Protein AF-A0AAJ1B1X5-F1 (afdb_monomer_lite)

Radius of gyration: 14.48 Å; chains: 1; bounding box: 42×25×29 Å

Foldseek 3Di:
DVVVVVCCVVVLDAAPDQDPPPRDGHHDPVVVVLVVQCVVCVVVPDDSVLSSCVVVVVPNVVVVVVVVVVVPD

Sequence (73 aa):
VKTLRHYDEIGLLAPAYVDTYSKYRFYTSNQLVIIHQIQSLRQIGLSLDEIQMIINGVDGVAILESRKKAIKE

Secondary structure (DSSP, 8-state):
-HHHHHHHHTTS---SEE-TTT--EE--HHHHHHHHHHHHHHHTT--HHHHHHHHTTS-HHHHHHHHHHHT--

Organism: Mediterraneibacter gnavus (NCBI:txid33038)

pLDDT: mean 78.45, std 11.58, range [40.84, 92.0]

Structure (mmCIF, N/CA/C/O backbone):
data_AF-A0AAJ1B1X5-F1
#
_entry.id   AF-A0AAJ1B1X5-F1
#
loop_
_atom_site.group_PDB
_atom_site.id
_atom_site.type_symbol
_atom_site.label_atom_id
_atom_site.label_alt_id
_atom_site.label_comp_id
_atom_site.label_asym_id
_atom_site.label_entity_id
_atom_site.label_seq_id
_atom_site.pdbx_PDB_ins_code
_atom_site.Cartn_x
_atom_site.Cartn_y
_atom_site.Cartn_z
_atom_site.occupancy
_atom_site.B_iso_or_equiv
_atom_site.auth_seq_id
_atom_site.auth_comp_id
_atom_site.auth_asym_id
_atom_site.auth_atom_id
_atom_site.pdbx_PDB_model_num
ATOM 1 N N . VAL A 1 1 ? 9.409 -6.812 6.660 1.00 57.78 1 VAL A N 1
ATOM 2 C CA . VAL A 1 1 ? 9.268 -7.108 5.207 1.00 57.78 1 VAL A CA 1
ATOM 3 C C . VAL A 1 1 ? 8.028 -7.955 4.850 1.00 57.78 1 VAL A C 1
ATOM 5 O O . VAL A 1 1 ? 7.709 -8.078 3.677 1.00 57.78 1 VAL A O 1
ATOM 8 N N . LYS A 1 2 ? 7.266 -8.501 5.815 1.00 72.69 2 LYS A N 1
ATOM 9 C CA . LYS A 1 2 ? 6.094 -9.360 5.531 1.00 72.69 2 LYS A CA 1
ATOM 10 C C . LYS A 1 2 ? 4.902 -8.605 4.913 1.00 72.69 2 LYS A C 1
ATOM 12 O O . LYS A 1 2 ? 4.202 -9.146 4.072 1.00 72.69 2 LYS A O 1
ATOM 17 N N . THR A 1 3 ? 4.727 -7.339 5.286 1.00 80.69 3 THR A N 1
ATOM 18 C CA . THR A 1 3 ? 3.569 -6.513 4.914 1.00 80.69 3 THR A CA 1
ATOM 19 C C . THR A 1 3 ? 3.493 -6.180 3.422 1.00 80.69 3 THR A C 1
ATOM 21 O O . THR A 1 3 ? 2.436 -6.338 2.833 1.00 80.69 3 THR A O 1
ATOM 24 N N . LEU A 1 4 ? 4.603 -5.787 2.783 1.00 80.62 4 LEU A N 1
ATOM 25 C CA . LEU A 1 4 ? 4.603 -5.477 1.342 1.00 80.62 4 LEU A CA 1
ATOM 26 C C . LEU A 1 4 ? 4.361 -6.722 0.486 1.00 80.62 4 LEU A C 1
ATOM 28 O O . LEU A 1 4 ? 3.662 -6.661 -0.513 1.00 80.62 4 LEU A O 1
ATOM 32 N N . ARG A 1 5 ? 4.912 -7.865 0.908 1.00 82.25 5 ARG A N 1
ATOM 33 C CA . ARG A 1 5 ? 4.676 -9.144 0.235 1.00 82.25 5 ARG A CA 1
ATOM 34 C C . ARG A 1 5 ? 3.218 -9.578 0.368 1.00 82.25 5 ARG A C 1
ATOM 36 O O . ARG A 1 5 ? 2.641 -10.028 -0.605 1.00 82.25 5 ARG A O 1
ATOM 43 N N . HIS A 1 6 ? 2.618 -9.353 1.534 1.00 83.94 6 HIS A N 1
ATOM 44 C CA . HIS A 1 6 ? 1.195 -9.590 1.730 1.00 83.94 6 HIS A CA 1
ATOM 45 C C . HIS A 1 6 ? 0.326 -8.678 0.852 1.00 83.94 6 HIS A C 1
ATOM 47 O O . HIS A 1 6 ? -0.650 -9.152 0.289 1.00 83.94 6 HIS A O 1
ATOM 53 N N . TYR A 1 7 ? 0.686 -7.398 0.693 1.00 85.94 7 TYR A N 1
ATOM 54 C CA . TYR A 1 7 ? -0.048 -6.471 -0.179 1.00 85.94 7 TYR A CA 1
ATOM 55 C C . TYR A 1 7 ? 0.012 -6.872 -1.656 1.00 85.94 7 TYR A C 1
ATOM 57 O O . TYR A 1 7 ? -0.988 -6.742 -2.352 1.00 85.94 7 TYR A O 1
ATOM 65 N N . ASP A 1 8 ? 1.151 -7.391 -2.110 1.00 84.00 8 ASP A N 1
ATOM 66 C CA . ASP A 1 8 ? 1.304 -8.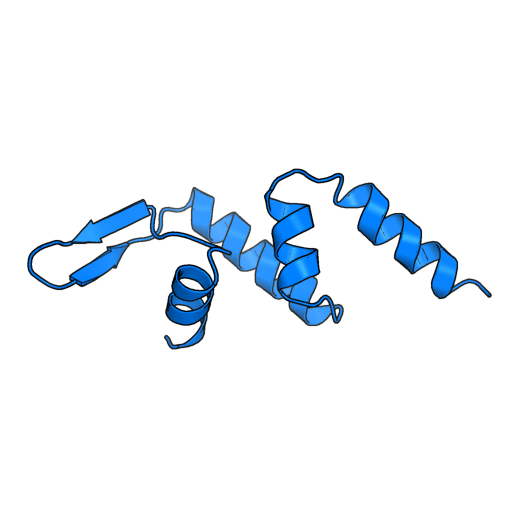009 -3.432 1.00 84.00 8 ASP A CA 1
ATOM 67 C C . ASP A 1 8 ? 0.404 -9.251 -3.572 1.00 84.00 8 ASP A C 1
ATOM 69 O O . ASP A 1 8 ? -0.363 -9.356 -4.523 1.00 84.00 8 ASP A O 1
ATOM 73 N N . GLU A 1 9 ? 0.418 -10.153 -2.584 1.00 83.88 9 GLU A N 1
ATOM 74 C CA . GLU A 1 9 ? -0.370 -11.398 -2.605 1.00 83.88 9 GLU A CA 1
ATOM 75 C C . GLU A 1 9 ? -1.888 -11.177 -2.627 1.00 83.88 9 GLU A C 1
ATOM 77 O O . GLU A 1 9 ? -2.606 -11.951 -3.256 1.00 83.88 9 GLU A O 1
ATOM 82 N N . ILE A 1 10 ? -2.383 -10.133 -1.959 1.00 82.69 10 ILE A N 1
ATOM 83 C CA . ILE A 1 10 ? -3.815 -9.792 -1.949 1.00 82.69 10 ILE A CA 1
ATOM 84 C C . ILE A 1 10 ? -4.218 -8.858 -3.101 1.00 82.69 10 ILE A C 1
ATOM 86 O O . ILE A 1 10 ? -5.383 -8.492 -3.190 1.00 82.69 10 ILE A O 1
ATOM 90 N N . GLY A 1 11 ? -3.274 -8.450 -3.958 1.00 80.19 11 GLY A N 1
ATOM 91 C CA . GLY A 1 11 ? -3.531 -7.528 -5.069 1.00 80.19 11 GLY A CA 1
ATOM 92 C C . GLY A 1 11 ? -3.704 -6.058 -4.668 1.00 80.19 11 GLY A C 1
ATOM 93 O O . GLY A 1 11 ? -4.049 -5.236 -5.512 1.00 80.19 11 GLY A O 1
ATOM 94 N N . LEU A 1 12 ? -3.421 -5.706 -3.410 1.00 82.31 12 LEU A N 1
ATOM 95 C CA . LEU A 1 12 ? -3.541 -4.340 -2.893 1.00 82.31 12 LEU A CA 1
ATOM 96 C C . LEU A 1 12 ? -2.449 -3.414 -3.443 1.00 82.31 12 LEU A C 1
ATOM 98 O O . LEU A 1 12 ? -2.691 -2.232 -3.675 1.00 82.31 12 LEU A O 1
ATOM 102 N N . LEU A 1 13 ? -1.228 -3.927 -3.616 1.00 84.06 13 LEU A N 1
ATOM 103 C CA . LEU A 1 13 ? -0.120 -3.164 -4.185 1.00 84.06 13 LEU A CA 1
ATOM 104 C C . LEU A 1 13 ? 0.873 -4.091 -4.884 1.00 84.06 13 LEU A C 1
ATOM 106 O O . LEU A 1 13 ? 1.678 -4.756 -4.232 1.00 84.06 13 LEU A O 1
ATOM 110 N N . ALA A 1 14 ? 0.863 -4.066 -6.213 1.00 84.62 14 ALA A N 1
ATOM 111 C CA . ALA A 1 14 ? 1.854 -4.774 -7.010 1.00 84.62 14 ALA A CA 1
ATOM 112 C C . ALA A 1 14 ? 3.196 -4.014 -7.021 1.00 84.62 14 ALA A C 1
ATOM 114 O O . ALA A 1 14 ? 3.207 -2.782 -7.090 1.00 84.62 14 ALA A O 1
ATOM 115 N N . PRO A 1 15 ? 4.345 -4.705 -6.988 1.00 88.56 15 PRO A N 1
ATOM 116 C CA . PRO A 1 15 ? 5.645 -4.076 -7.190 1.00 88.56 15 PRO A CA 1
ATOM 117 C C . PRO A 1 15 ? 5.768 -3.519 -8.611 1.00 88.56 15 PRO A C 1
ATOM 119 O O . PRO A 1 15 ? 5.304 -4.130 -9.570 1.00 88.56 15 PRO A O 1
ATOM 122 N N . ALA A 1 16 ? 6.428 -2.371 -8.760 1.00 88.69 16 ALA A N 1
ATOM 123 C CA . ALA A 1 16 ? 6.672 -1.775 -10.074 1.00 88.69 16 ALA A CA 1
ATOM 124 C C . ALA A 1 16 ? 7.588 -2.637 -10.952 1.00 88.69 16 ALA A C 1
ATOM 126 O O . ALA A 1 16 ? 7.449 -2.651 -12.172 1.00 88.69 16 ALA A O 1
ATOM 127 N N . TYR A 1 17 ? 8.534 -3.345 -10.337 1.00 88.81 17 TYR A N 1
ATOM 128 C CA . TYR A 1 17 ? 9.421 -4.259 -11.041 1.00 88.81 17 TYR A CA 1
ATOM 129 C C . TYR A 1 17 ? 9.748 -5.461 -10.160 1.00 88.81 17 TYR A C 1
ATOM 131 O O . TYR A 1 17 ? 10.032 -5.322 -8.968 1.00 88.81 17 TYR A O 1
ATOM 139 N N . VAL A 1 18 ? 9.715 -6.651 -10.753 1.00 89.75 18 VAL A N 1
ATOM 140 C CA . VAL A 1 18 ? 10.167 -7.882 -10.106 1.00 89.75 18 VAL A CA 1
ATOM 141 C C . VAL A 1 18 ? 11.362 -8.390 -10.880 1.00 89.75 18 VAL A C 1
ATOM 143 O O . VAL A 1 18 ? 11.245 -8.742 -12.051 1.00 89.75 18 VAL A O 1
ATOM 146 N N . ASP A 1 19 ? 12.505 -8.451 -10.211 1.00 92.00 19 ASP A N 1
ATOM 147 C CA . ASP A 1 19 ? 13.701 -9.018 -10.803 1.00 92.00 19 ASP A CA 1
ATOM 148 C C . ASP A 1 19 ? 13.500 -10.517 -11.046 1.00 92.00 19 ASP A C 1
ATOM 150 O O . ASP A 1 19 ? 13.177 -11.281 -10.133 1.00 92.00 19 ASP A O 1
ATOM 154 N N . THR A 1 20 ? 13.654 -10.959 -12.290 1.00 88.75 20 THR A N 1
ATOM 155 C CA . THR A 1 20 ? 13.361 -12.344 -12.679 1.00 88.75 20 THR A CA 1
ATOM 156 C C . THR A 1 20 ? 14.389 -13.336 -12.150 1.00 88.75 20 THR A C 1
ATOM 158 O O . THR A 1 20 ? 14.038 -14.498 -11.936 1.00 88.75 20 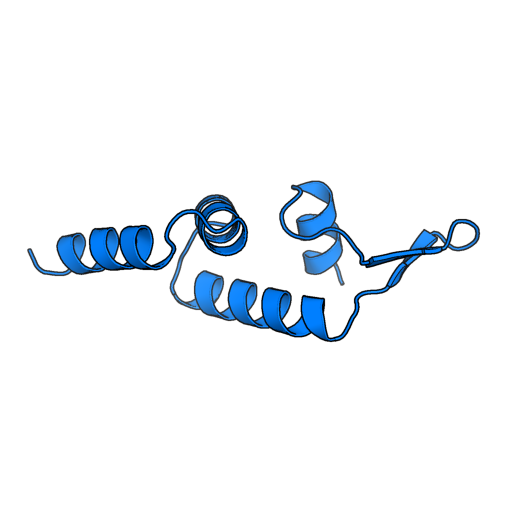THR A O 1
ATOM 161 N N . TYR A 1 21 ? 15.623 -12.883 -11.913 1.00 90.06 21 TYR A N 1
ATOM 162 C CA . TYR A 1 21 ? 16.744 -13.717 -11.491 1.00 90.06 21 TYR A CA 1
ATOM 163 C C . TYR A 1 21 ? 16.771 -13.908 -9.971 1.00 90.06 21 TYR A C 1
ATOM 165 O O . TYR A 1 21 ? 16.869 -15.027 -9.475 1.00 90.06 21 TYR A O 1
ATOM 173 N N . SER A 1 22 ? 16.614 -12.822 -9.219 1.00 89.06 22 SER A N 1
ATOM 174 C CA . SER A 1 22 ? 16.709 -12.805 -7.760 1.00 89.06 22 SER A CA 1
ATOM 175 C C . SER A 1 22 ? 15.345 -12.744 -7.056 1.00 89.06 22 SER A C 1
ATOM 177 O O . SER A 1 22 ? 15.264 -12.899 -5.839 1.00 89.06 22 SER A O 1
ATOM 179 N N . LYS A 1 23 ? 14.245 -12.547 -7.801 1.00 84.69 23 LYS A N 1
ATOM 180 C CA . LYS A 1 23 ? 12.868 -12.404 -7.276 1.00 84.69 23 LYS A CA 1
ATOM 181 C C . LYS A 1 23 ? 12.698 -11.228 -6.304 1.00 84.69 23 LYS A C 1
ATOM 183 O O . LYS A 1 23 ? 11.720 -11.183 -5.547 1.00 84.69 23 LYS A O 1
ATOM 188 N N . TYR A 1 24 ? 13.622 -10.262 -6.336 1.00 87.44 24 TYR A N 1
ATOM 189 C CA . TYR A 1 24 ? 13.488 -9.018 -5.583 1.00 87.44 24 TYR A CA 1
ATOM 190 C C . TYR A 1 24 ? 12.402 -8.144 -6.192 1.00 87.44 24 TYR A C 1
ATOM 192 O O . TYR A 1 24 ? 12.275 -8.019 -7.407 1.00 87.44 24 TYR A O 1
ATOM 200 N N . ARG A 1 25 ? 11.614 -7.539 -5.309 1.00 86.62 25 ARG A N 1
ATOM 201 C CA . ARG A 1 25 ? 10.518 -6.640 -5.654 1.00 86.62 25 ARG A CA 1
ATOM 202 C C . ARG A 1 25 ? 10.975 -5.209 -5.435 1.00 86.62 25 ARG A C 1
ATOM 204 O O . ARG A 1 25 ? 11.383 -4.861 -4.328 1.00 86.62 25 ARG A O 1
ATOM 211 N N . PHE A 1 26 ? 10.870 -4.402 -6.474 1.00 87.75 26 PHE A N 1
ATOM 212 C CA . PHE A 1 26 ? 11.217 -2.994 -6.466 1.00 87.75 26 PHE A CA 1
ATOM 213 C C . PHE A 1 26 ? 9.943 -2.163 -6.536 1.00 87.75 26 PHE A C 1
ATOM 215 O O . PHE A 1 26 ? 9.052 -2.430 -7.344 1.00 87.75 26 PHE A O 1
ATOM 222 N N . TYR A 1 27 ? 9.880 -1.153 -5.675 1.00 87.00 27 TYR A N 1
ATOM 223 C CA . TYR A 1 27 ? 8.772 -0.212 -5.602 1.00 87.00 27 TYR A CA 1
ATOM 224 C C . TYR A 1 27 ? 9.278 1.178 -5.969 1.00 87.00 27 TYR A C 1
ATOM 226 O O . TYR A 1 27 ? 10.377 1.566 -5.568 1.00 87.00 27 TYR A O 1
ATOM 234 N N . THR A 1 28 ? 8.494 1.926 -6.740 1.00 89.06 28 THR A N 1
ATOM 235 C CA . THR A 1 28 ? 8.851 3.296 -7.135 1.00 89.06 28 THR A CA 1
ATOM 236 C C . THR A 1 28 ? 8.425 4.312 -6.078 1.00 89.06 28 THR A C 1
ATOM 238 O O . THR A 1 28 ? 7.572 4.037 -5.233 1.00 89.06 28 THR A O 1
ATOM 241 N N . SER A 1 29 ? 8.963 5.532 -6.152 1.00 87.56 29 SER A N 1
ATOM 242 C CA . SER A 1 29 ? 8.577 6.637 -5.262 1.00 87.56 29 SER A CA 1
ATOM 243 C C . SER A 1 29 ? 7.073 6.926 -5.293 1.00 87.56 29 SER A C 1
ATOM 245 O O . SER A 1 29 ? 6.487 7.250 -4.265 1.00 87.56 29 SER A O 1
ATOM 247 N N . ASN A 1 30 ? 6.421 6.743 -6.445 1.00 82.12 30 ASN A N 1
ATOM 248 C CA . ASN A 1 30 ? 4.974 6.920 -6.566 1.00 82.12 30 ASN A CA 1
ATOM 249 C C . ASN A 1 30 ? 4.200 5.867 -5.755 1.00 82.12 30 ASN A C 1
ATOM 251 O O . ASN A 1 30 ? 3.180 6.167 -5.144 1.00 82.12 30 ASN A O 1
ATOM 255 N N . GLN A 1 31 ? 4.713 4.635 -5.696 1.00 85.38 31 GLN A N 1
ATOM 256 C CA . GLN A 1 31 ? 4.143 3.571 -4.867 1.00 85.38 31 GLN A CA 1
ATOM 257 C C . GLN A 1 31 ? 4.424 3.782 -3.380 1.00 85.38 31 GLN A C 1
ATOM 259 O O . GLN A 1 31 ? 3.629 3.355 -2.550 1.00 85.38 31 GLN A O 1
ATOM 264 N N . LEU A 1 32 ? 5.507 4.483 -3.031 1.00 85.25 32 LEU A N 1
ATOM 265 C CA . LEU A 1 32 ? 5.783 4.872 -1.650 1.00 85.25 32 LEU A CA 1
ATOM 266 C C . LEU A 1 32 ? 4.637 5.717 -1.075 1.00 85.25 32 LEU A C 1
ATOM 268 O O . LEU A 1 32 ? 4.184 5.455 0.037 1.00 85.25 32 LEU A O 1
ATOM 272 N N . VAL A 1 33 ? 4.120 6.675 -1.852 1.00 85.25 33 VAL A N 1
ATOM 273 C CA . VAL A 1 33 ? 2.972 7.510 -1.455 1.00 85.25 33 VAL A CA 1
ATOM 274 C C . VAL A 1 33 ? 1.748 6.641 -1.153 1.00 85.25 33 VAL A C 1
ATOM 276 O O . VAL A 1 33 ? 1.121 6.804 -0.108 1.00 85.25 33 VAL A O 1
ATOM 279 N N . ILE A 1 34 ? 1.468 5.654 -2.011 1.00 83.38 34 ILE A N 1
ATOM 280 C CA . ILE A 1 34 ? 0.364 4.702 -1.823 1.00 83.38 34 ILE A CA 1
ATOM 281 C C . ILE A 1 34 ? 0.582 3.864 -0.555 1.00 83.38 34 ILE A C 1
ATOM 283 O O . ILE A 1 34 ? -0.336 3.699 0.242 1.00 83.38 34 ILE A O 1
ATOM 287 N N . ILE A 1 35 ? 1.804 3.380 -0.306 1.00 86.81 35 ILE A N 1
ATOM 288 C CA . ILE A 1 35 ? 2.144 2.625 0.913 1.00 86.81 35 ILE A CA 1
ATOM 289 C C . ILE A 1 35 ? 1.894 3.465 2.169 1.00 86.81 35 ILE A C 1
ATOM 291 O O . ILE A 1 35 ? 1.322 2.960 3.138 1.00 86.81 35 ILE A O 1
ATOM 295 N N . HIS A 1 36 ? 2.308 4.733 2.163 1.00 87.12 36 HIS A N 1
ATOM 296 C CA . HIS A 1 36 ? 2.055 5.647 3.274 1.00 87.12 36 HIS A CA 1
ATOM 297 C C . HIS A 1 36 ? 0.555 5.867 3.484 1.00 87.12 36 HIS A C 1
ATOM 299 O O . HIS A 1 36 ? 0.086 5.788 4.618 1.00 87.12 36 HIS A O 1
ATOM 305 N N . GLN A 1 37 ? -0.213 6.033 2.407 1.00 85.81 37 GLN A N 1
ATOM 306 C CA . GLN A 1 37 ? -1.666 6.157 2.474 1.00 85.81 37 GLN A CA 1
ATOM 307 C C . GLN A 1 37 ? -2.331 4.894 3.048 1.00 85.81 37 GLN A C 1
ATOM 309 O O . GLN A 1 37 ? -3.156 5.006 3.954 1.00 85.81 37 GLN A O 1
ATOM 314 N N . ILE A 1 38 ? -1.924 3.694 2.611 1.00 86.56 38 ILE A N 1
ATOM 315 C CA . ILE A 1 38 ? -2.383 2.411 3.177 1.00 86.56 38 ILE A CA 1
ATOM 316 C C . ILE A 1 38 ? -2.114 2.366 4.684 1.00 86.56 38 ILE A C 1
ATOM 318 O O . ILE A 1 38 ? -2.982 1.965 5.459 1.00 86.56 38 ILE A O 1
ATOM 322 N N . GLN A 1 39 ? -0.918 2.772 5.123 1.00 86.56 39 GLN A N 1
ATOM 323 C CA . GLN A 1 39 ? -0.578 2.779 6.546 1.00 86.56 39 GLN A CA 1
ATOM 324 C C . GLN A 1 39 ? -1.457 3.747 7.341 1.00 86.56 39 GLN A C 1
ATOM 326 O O . GLN A 1 39 ? -1.968 3.353 8.389 1.00 86.56 39 GLN A O 1
ATOM 331 N N . SER A 1 40 ? -1.679 4.965 6.843 1.00 87.06 40 SER A N 1
ATOM 332 C CA . SER A 1 40 ? -2.559 5.944 7.489 1.00 87.06 40 SER A CA 1
ATOM 333 C C . SER A 1 40 ? -4.001 5.443 7.589 1.00 87.06 40 SER A C 1
ATOM 335 O O . SER A 1 40 ? -4.602 5.520 8.658 1.00 87.06 40 SER A O 1
ATOM 337 N N . LEU A 1 41 ? -4.545 4.860 6.516 1.00 84.62 41 LEU A N 1
ATOM 338 C CA . LEU A 1 41 ? -5.902 4.302 6.511 1.00 84.62 41 LEU A CA 1
ATOM 339 C C . LEU A 1 41 ? -6.031 3.094 7.454 1.00 84.62 41 LEU A C 1
ATOM 341 O O . LEU A 1 41 ? -7.029 2.931 8.151 1.0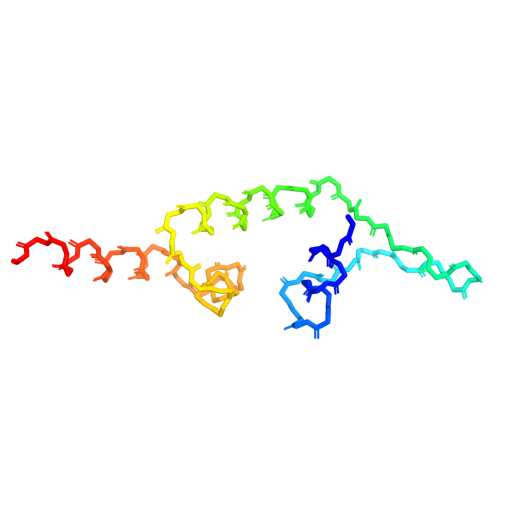0 84.62 41 LEU A O 1
ATOM 345 N N . ARG A 1 42 ? -4.993 2.264 7.549 1.00 86.25 42 ARG A N 1
ATOM 346 C CA . ARG A 1 42 ? -4.968 1.145 8.495 1.00 86.25 42 ARG A CA 1
ATOM 347 C C . ARG A 1 42 ? -4.916 1.621 9.951 1.00 86.25 42 ARG A C 1
ATOM 349 O O . ARG A 1 42 ? -5.500 0.976 10.816 1.00 86.25 42 ARG A O 1
ATOM 356 N N . GLN A 1 43 ? -4.246 2.742 10.232 1.00 85.44 43 GLN A N 1
ATOM 357 C CA . GLN A 1 43 ? -4.178 3.322 11.581 1.00 85.44 43 GLN A CA 1
ATOM 358 C C . GLN A 1 43 ? -5.531 3.839 12.081 1.00 85.44 43 GLN A C 1
ATOM 360 O O . GLN A 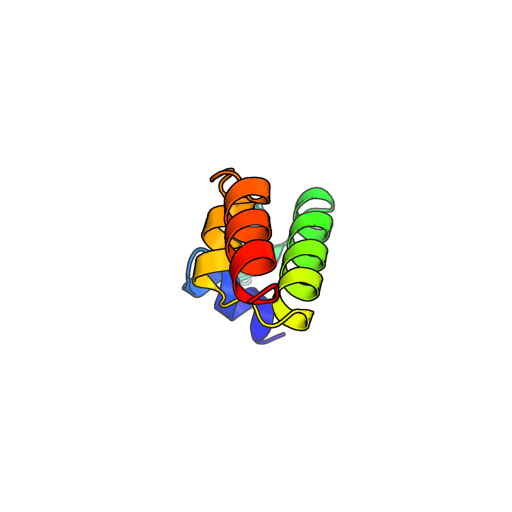1 43 ? -5.808 3.741 13.271 1.00 85.44 43 GLN A O 1
ATOM 365 N N . ILE A 1 44 ? -6.394 4.323 11.185 1.00 83.75 44 ILE A N 1
ATOM 366 C CA . ILE A 1 44 ? -7.770 4.729 11.521 1.00 83.75 44 ILE A CA 1
ATOM 367 C C . ILE A 1 44 ? -8.759 3.544 11.535 1.00 83.75 44 ILE A C 1
ATOM 369 O O . ILE A 1 44 ? -9.968 3.743 11.632 1.00 83.75 44 ILE A O 1
ATOM 373 N N . GLY A 1 45 ? -8.260 2.306 11.440 1.00 83.69 45 GLY A N 1
ATOM 374 C CA . GLY A 1 45 ? -9.065 1.090 11.556 1.00 83.69 45 GLY A CA 1
ATOM 375 C C . GLY A 1 45 ? -9.851 0.717 10.298 1.00 83.69 45 GLY A C 1
ATOM 376 O O . GLY A 1 45 ? -10.935 0.143 10.412 1.00 83.69 45 GLY A O 1
ATOM 377 N N . LEU A 1 46 ? -9.377 1.072 9.098 1.00 83.12 46 LEU A N 1
ATOM 378 C CA . LEU A 1 46 ? -9.939 0.507 7.867 1.00 83.12 46 LEU A CA 1
ATOM 379 C C . LEU A 1 46 ? -9.377 -0.888 7.600 1.00 83.12 46 LEU A C 1
ATOM 381 O O . LEU A 1 46 ? -8.198 -1.173 7.840 1.00 83.12 46 LEU A O 1
ATOM 385 N N . SER A 1 47 ? -10.240 -1.742 7.062 1.00 85.31 47 SER A N 1
A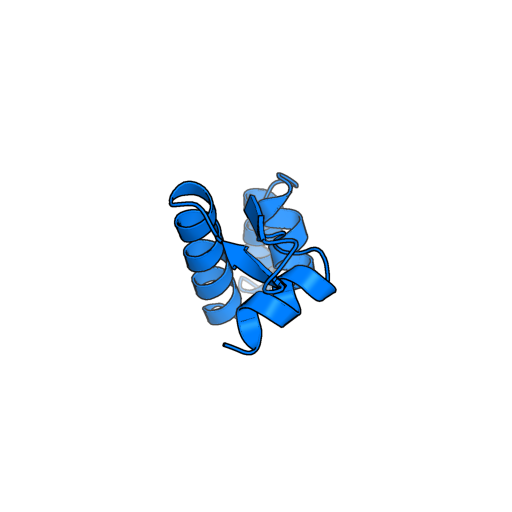TOM 386 C CA . SER A 1 47 ? -9.857 -3.057 6.559 1.00 85.31 47 SER A CA 1
ATOM 387 C C . SER A 1 47 ? -9.079 -2.928 5.250 1.00 85.31 47 SER A C 1
ATOM 389 O O . SER A 1 47 ? -9.256 -1.970 4.502 1.00 85.31 47 SER A O 1
ATOM 391 N N . LEU A 1 48 ? -8.231 -3.912 4.935 1.00 82.88 48 LEU A N 1
ATOM 392 C CA . LEU A 1 48 ? -7.436 -3.903 3.697 1.00 82.88 48 LEU A CA 1
ATOM 393 C C . LEU A 1 48 ? -8.307 -3.829 2.430 1.00 82.88 48 LEU A C 1
ATOM 395 O O . LEU A 1 48 ? -7.901 -3.187 1.469 1.00 82.88 48 LEU A O 1
ATOM 399 N N . ASP A 1 49 ? -9.505 -4.418 2.457 1.00 82.06 49 ASP A N 1
ATOM 400 C CA . ASP A 1 49 ? -10.482 -4.351 1.363 1.00 82.06 49 ASP A CA 1
ATOM 401 C C . ASP A 1 49 ? -11.012 -2.921 1.133 1.00 82.06 49 ASP A C 1
ATOM 403 O O . ASP A 1 49 ? -10.953 -2.406 0.017 1.00 82.06 49 ASP A O 1
ATOM 407 N N . GLU A 1 50 ? -11.401 -2.218 2.204 1.00 81.06 50 GLU A N 1
ATOM 408 C CA . GLU A 1 50 ? -11.823 -0.809 2.129 1.00 81.06 50 GLU A CA 1
ATOM 409 C C . GLU A 1 50 ? -10.681 0.076 1.606 1.00 81.06 50 GLU A C 1
ATOM 411 O O . GLU A 1 50 ? -10.888 0.968 0.785 1.00 81.06 50 GLU A O 1
ATOM 416 N N . ILE A 1 51 ? -9.449 -0.192 2.051 1.00 84.75 51 ILE A N 1
ATOM 417 C CA . ILE A 1 51 ? -8.254 0.520 1.588 1.00 84.75 51 ILE A CA 1
ATOM 418 C C . ILE A 1 51 ? -8.022 0.277 0.090 1.00 84.75 51 ILE A C 1
ATOM 420 O O . ILE A 1 51 ? -7.696 1.216 -0.636 1.00 84.75 51 ILE A O 1
ATOM 424 N N . GLN A 1 52 ? -8.222 -0.955 -0.382 1.00 82.12 52 GLN A N 1
ATOM 425 C CA . GLN A 1 52 ? -8.112 -1.301 -1.797 1.00 82.12 52 GLN A CA 1
ATOM 426 C C . GLN A 1 52 ? -9.127 -0.537 -2.647 1.00 82.12 52 GLN A C 1
ATOM 428 O O . GLN A 1 52 ? -8.769 -0.013 -3.701 1.00 82.12 52 GLN A O 1
ATOM 433 N N . MET A 1 53 ? -10.374 -0.429 -2.180 1.00 78.94 53 MET A N 1
ATOM 434 C CA . MET A 1 53 ? -11.408 0.354 -2.859 1.00 78.94 53 MET A CA 1
ATOM 435 C C . MET A 1 53 ? -10.996 1.826 -2.992 1.00 78.94 53 MET A C 1
ATOM 437 O O . MET A 1 53 ? -11.025 2.371 -4.095 1.00 78.94 53 MET A O 1
ATOM 441 N N . ILE A 1 54 ? -10.517 2.433 -1.901 1.00 79.94 54 ILE A N 1
ATOM 442 C CA . ILE A 1 54 ? -10.066 3.834 -1.874 1.00 79.94 54 ILE A CA 1
ATOM 443 C C . ILE A 1 54 ? -8.929 4.081 -2.878 1.00 79.94 54 ILE A C 1
ATOM 445 O O . ILE A 1 54 ? -8.930 5.090 -3.583 1.00 79.94 54 ILE A O 1
ATOM 449 N N . ILE A 1 55 ? -7.952 3.173 -2.947 1.00 76.62 55 ILE A N 1
ATOM 450 C CA . ILE A 1 55 ? -6.768 3.317 -3.813 1.00 76.62 55 ILE A CA 1
ATOM 451 C C . ILE A 1 55 ? -7.107 3.086 -5.284 1.00 76.62 55 ILE A C 1
ATOM 453 O O . ILE A 1 55 ? -6.558 3.767 -6.146 1.00 76.62 55 ILE A O 1
ATOM 457 N N . ASN A 1 56 ? -8.045 2.184 -5.578 1.00 75.50 56 ASN A N 1
ATOM 458 C CA . ASN A 1 56 ? -8.530 1.938 -6.938 1.00 75.50 56 ASN A CA 1
ATOM 459 C C . ASN A 1 56 ? -9.420 3.068 -7.487 1.00 75.50 56 ASN A C 1
ATOM 461 O O . ASN A 1 56 ? -9.966 2.939 -8.581 1.00 75.50 56 ASN A O 1
ATOM 465 N N . GLY A 1 57 ? -9.568 4.179 -6.757 1.00 67.12 57 GLY A N 1
ATOM 466 C CA . GLY A 1 57 ? -10.358 5.326 -7.193 1.00 67.12 57 GLY A CA 1
ATOM 467 C C . GLY A 1 57 ? -11.862 5.140 -7.010 1.00 67.12 57 GLY A C 1
ATOM 468 O O . GLY A 1 57 ? -12.632 5.937 -7.538 1.00 67.12 57 GLY A O 1
ATOM 469 N N . VAL A 1 58 ? -12.294 4.126 -6.249 1.00 61.78 58 VAL A N 1
ATOM 470 C CA . VAL A 1 58 ? -13.672 4.064 -5.754 1.00 61.78 58 VAL A CA 1
ATOM 471 C C . VAL A 1 58 ? -13.775 5.129 -4.672 1.00 61.78 58 VAL A C 1
ATOM 473 O O . VAL A 1 58 ? -13.184 4.953 -3.610 1.00 61.78 58 VAL A O 1
ATOM 476 N N . ASP A 1 59 ? -14.441 6.246 -4.996 1.00 61.31 59 ASP A N 1
ATOM 477 C CA . ASP A 1 59 ? -14.644 7.456 -4.186 1.00 61.31 59 ASP A CA 1
ATOM 478 C C . ASP A 1 59 ? -14.253 7.286 -2.713 1.00 61.31 59 ASP A C 1
ATOM 480 O O . ASP A 1 59 ? -15.077 7.003 -1.838 1.00 61.31 59 ASP A O 1
ATOM 484 N N . GLY A 1 60 ? -12.960 7.464 -2.420 1.00 56.56 60 GLY A N 1
ATOM 485 C CA . GLY A 1 60 ? -12.470 7.272 -1.059 1.00 56.56 60 GLY A CA 1
ATOM 486 C C . GLY A 1 60 ? -13.137 8.238 -0.085 1.00 56.56 60 GLY A C 1
ATOM 487 O O . GLY A 1 60 ? -13.380 7.903 1.072 1.00 56.56 60 GLY A O 1
ATOM 488 N N . VAL A 1 61 ? -13.538 9.402 -0.599 1.00 61.03 61 VAL A N 1
ATOM 489 C CA . VAL A 1 61 ? -14.363 10.386 0.101 1.00 61.03 61 VAL A CA 1
ATOM 490 C C . VAL A 1 61 ? -15.735 9.809 0.464 1.00 61.03 61 VAL A C 1
ATOM 492 O O . VAL A 1 61 ? -16.160 9.992 1.597 1.00 61.03 61 VAL A O 1
ATOM 495 N N . ALA A 1 62 ? -16.407 9.053 -0.410 1.00 62.69 62 ALA A N 1
ATOM 496 C CA . ALA A 1 62 ? -17.714 8.459 -0.105 1.00 62.69 62 ALA A CA 1
ATOM 497 C C . ALA A 1 62 ? -17.638 7.390 1.001 1.00 62.69 62 ALA A C 1
ATOM 499 O O . ALA A 1 62 ? -18.527 7.318 1.853 1.00 62.69 62 ALA A O 1
ATOM 500 N N . ILE A 1 63 ? -16.559 6.601 1.039 1.00 64.25 63 ILE A N 1
ATOM 501 C CA . ILE A 1 63 ? -16.321 5.595 2.091 1.00 64.25 63 ILE A CA 1
ATOM 502 C C . ILE A 1 63 ? -16.060 6.288 3.442 1.00 64.25 63 ILE A C 1
ATOM 504 O O . ILE A 1 63 ? -16.646 5.924 4.465 1.00 64.25 63 ILE A O 1
ATOM 508 N N . LEU A 1 64 ? -15.242 7.346 3.444 1.00 65.25 64 LEU A N 1
ATOM 509 C CA . LEU A 1 64 ? -14.971 8.175 4.624 1.00 65.25 64 LEU A CA 1
ATOM 510 C C . LEU A 1 64 ? -16.220 8.926 5.124 1.00 65.25 64 LEU A C 1
ATOM 512 O O . LEU A 1 64 ? -16.467 8.972 6.331 1.00 65.25 64 LEU A O 1
ATOM 516 N N . GLU A 1 65 ? -17.032 9.478 4.222 1.00 65.31 65 GLU A N 1
ATOM 517 C CA . GLU A 1 65 ? -18.282 10.172 4.562 1.00 65.31 65 GLU A CA 1
ATOM 518 C C . GLU A 1 65 ? -19.344 9.206 5.112 1.00 65.31 65 GLU A C 1
ATOM 520 O O . GLU A 1 65 ? -20.044 9.537 6.073 1.00 65.31 65 GLU A O 1
ATOM 525 N N . SER A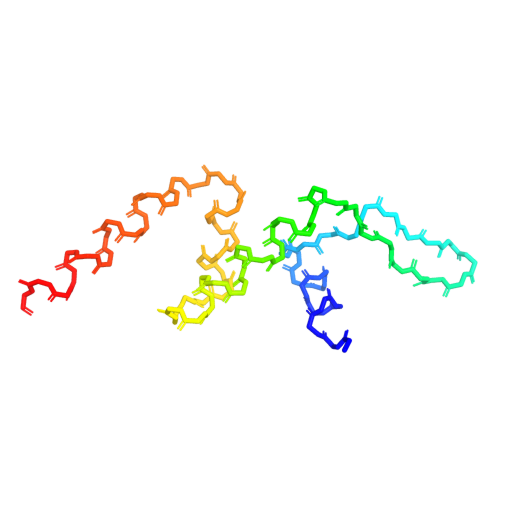 1 66 ? -19.401 7.973 4.599 1.00 63.41 66 SER A N 1
ATOM 526 C CA . SER A 1 66 ? -20.281 6.925 5.137 1.00 63.41 66 SER A CA 1
ATOM 527 C C . SER A 1 66 ? -19.918 6.557 6.584 1.00 63.41 66 SER A C 1
ATOM 529 O O . SER A 1 66 ? -20.810 6.387 7.415 1.00 63.41 66 SER A O 1
ATOM 531 N N . ARG A 1 67 ? -18.620 6.529 6.936 1.00 64.50 67 ARG A N 1
ATOM 532 C CA . ARG A 1 67 ? -18.170 6.330 8.330 1.00 64.50 67 ARG A CA 1
ATOM 533 C C . ARG A 1 67 ? -18.389 7.546 9.228 1.00 64.50 67 ARG A C 1
ATOM 535 O O . ARG A 1 67 ? -18.791 7.368 10.374 1.00 64.50 67 ARG A O 1
ATOM 542 N N . LYS A 1 68 ? -18.173 8.776 8.742 1.00 60.41 68 LYS A N 1
ATOM 543 C CA . LYS A 1 68 ? -18.494 9.995 9.519 1.00 60.41 68 LYS A CA 1
ATOM 544 C C . LYS A 1 68 ? -19.955 10.020 9.961 1.00 60.41 68 LYS A C 1
ATOM 546 O O . LYS A 1 68 ? -20.242 10.500 11.054 1.00 60.41 68 LYS A O 1
ATOM 551 N N . LYS A 1 69 ? -20.863 9.512 9.122 1.00 59.75 69 LYS A N 1
ATOM 552 C CA . LYS A 1 69 ? -22.289 9.401 9.447 1.00 59.75 69 LYS A CA 1
ATOM 553 C C . LYS A 1 69 ? -22.553 8.424 10.593 1.00 59.75 69 LYS A C 1
ATOM 555 O O . LYS A 1 69 ? -23.347 8.745 11.464 1.00 59.75 69 LYS A O 1
ATOM 560 N N . ALA A 1 70 ? -21.842 7.298 10.635 1.00 56.19 70 ALA A N 1
ATOM 561 C CA . ALA A 1 70 ? -22.003 6.276 11.672 1.00 56.19 70 ALA A CA 1
ATOM 562 C C . ALA A 1 70 ? -21.441 6.674 13.052 1.00 56.19 70 ALA A C 1
ATOM 564 O O . ALA A 1 70 ? -21.800 6.062 14.048 1.00 56.19 70 ALA A O 1
ATOM 565 N N . ILE A 1 71 ? -20.562 7.681 13.129 1.00 59.12 71 ILE A N 1
ATOM 566 C CA . ILE A 1 71 ? -19.992 8.179 14.401 1.00 59.12 71 ILE A CA 1
ATOM 567 C C . ILE A 1 71 ? -20.837 9.333 14.983 1.00 59.12 71 ILE A C 1
ATOM 569 O O . ILE A 1 71 ? -20.607 9.772 16.106 1.00 59.12 71 ILE A O 1
ATOM 573 N N . LYS A 1 72 ? -21.809 9.853 14.222 1.00 48.19 72 LYS A N 1
ATOM 574 C CA . LYS A 1 72 ? -22.634 11.010 14.604 1.00 48.19 72 LYS A CA 1
ATOM 575 C C . LYS A 1 72 ? -24.022 10.662 15.157 1.00 48.19 72 LYS A C 1
ATOM 577 O O . LYS A 1 72 ? -24.793 11.596 15.369 1.00 48.19 72 LYS A O 1
ATOM 582 N N . GLU A 1 73 ? -24.327 9.388 15.394 1.00 40.84 73 GLU A N 1
ATOM 583 C CA . GLU A 1 73 ? -25.591 8.939 16.003 1.00 40.84 73 GLU A CA 1
ATOM 584 C C . GLU A 1 73 ? -25.360 8.318 17.384 1.00 40.84 73 GLU A C 1
ATOM 586 O O . GLU A 1 73 ? -24.354 7.586 17.537 1.00 40.84 73 GLU A O 1
#

InterPro domains:
  IPR000551 MerR-type HTH domain [PF13411] (2-56)
  IPR000551 MerR-type HTH domain [PS50937] (1-57)
  IPR000551 MerR-type HTH domain [SM00422] (1-58)
  IPR009061 Putative DNA-binding domain superfamily [SSF46955] (1-60)
  IPR047057 MerR transcriptional regulator [PTHR30204] (1-68)